Protein AF-A0A538B2M5-F1 (afdb_monomer)

Foldseek 3Di:
DDCCCVQVPVDDDPDVVRSVVCVVVVCCCQQQPQQDVVVVGHHNVVPDDPDPPDDD

Structure (mmCIF, N/CA/C/O backbone):
data_AF-A0A538B2M5-F1
#
_entry.id   AF-A0A538B2M5-F1
#
loop_
_atom_site.group_PDB
_atom_site.id
_atom_site.type_symbol
_atom_site.label_atom_id
_atom_site.label_alt_id
_atom_site.label_comp_id
_atom_site.label_asym_id
_atom_site.label_entity_id
_atom_site.label_seq_id
_atom_site.pdbx_PDB_ins_code
_atom_site.Cartn_x
_atom_site.Cartn_y
_atom_site.Cartn_z
_atom_site.occupancy
_atom_site.B_iso_or_equiv
_atom_site.auth_seq_id
_atom_site.auth_comp_id
_atom_site.auth_asym_id
_atom_site.auth_atom_id
_atom_site.pdbx_PDB_model_num
ATOM 1 N N . MET A 1 1 ? 13.128 2.320 -0.420 1.00 64.06 1 MET A N 1
ATOM 2 C CA . MET A 1 1 ? 12.091 2.55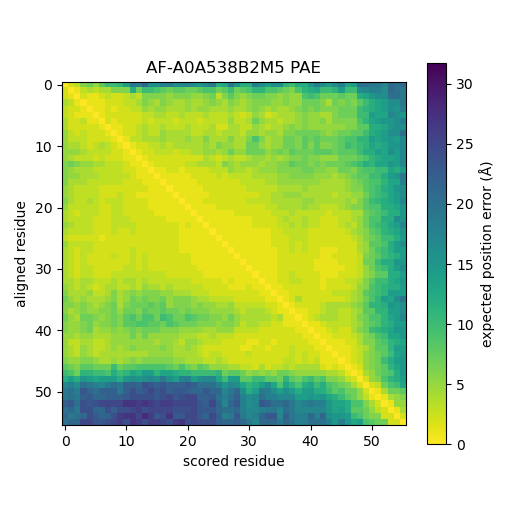9 0.608 1.00 64.06 1 MET A CA 1
ATOM 3 C C . MET A 1 1 ? 11.440 1.231 0.962 1.00 64.06 1 MET A C 1
ATOM 5 O O . MET A 1 1 ? 11.372 0.373 0.089 1.00 64.06 1 MET A O 1
ATOM 9 N N . THR A 1 2 ? 11.034 1.025 2.218 1.00 77.44 2 THR A N 1
ATOM 10 C CA . THR A 1 2 ? 10.489 -0.263 2.691 1.00 77.44 2 THR A CA 1
ATOM 11 C C . THR A 1 2 ? 9.019 -0.128 3.091 1.00 77.44 2 THR A C 1
ATOM 13 O O . THR A 1 2 ? 8.594 0.935 3.542 1.00 77.44 2 THR A O 1
ATOM 16 N N . LEU A 1 3 ? 8.255 -1.221 2.961 1.00 80.56 3 LEU A N 1
ATOM 17 C CA . LEU A 1 3 ? 6.817 -1.281 3.259 1.00 80.56 3 LEU A CA 1
ATOM 18 C C . LEU A 1 3 ? 6.480 -0.715 4.643 1.00 80.56 3 LEU A C 1
ATOM 20 O O . LEU A 1 3 ? 5.565 0.082 4.782 1.00 80.56 3 LEU A O 1
ATOM 24 N N . LYS A 1 4 ? 7.255 -1.069 5.672 1.00 84.19 4 LYS A N 1
ATOM 25 C CA . LYS A 1 4 ? 7.038 -0.604 7.050 1.00 84.19 4 LYS A CA 1
ATOM 26 C C . LYS A 1 4 ? 7.029 0.928 7.164 1.00 84.19 4 LYS A C 1
ATOM 28 O O . LYS A 1 4 ? 6.186 1.468 7.870 1.00 84.19 4 LYS A O 1
ATOM 33 N N . TRP A 1 5 ? 7.916 1.621 6.454 1.00 84.75 5 TRP A N 1
ATOM 34 C CA . TRP A 1 5 ? 7.970 3.084 6.490 1.00 84.75 5 TRP A CA 1
ATOM 35 C C . TRP A 1 5 ? 6.838 3.729 5.691 1.00 84.75 5 TRP A C 1
ATOM 37 O O . TRP A 1 5 ? 6.209 4.659 6.178 1.00 84.75 5 TRP A O 1
ATOM 47 N N . GLU A 1 6 ? 6.543 3.211 4.500 1.00 83.81 6 GLU A N 1
ATOM 48 C CA . GLU A 1 6 ? 5.543 3.800 3.597 1.00 83.81 6 GLU A CA 1
ATOM 49 C C . GLU A 1 6 ? 4.095 3.457 3.966 1.00 83.81 6 GLU A C 1
ATOM 51 O O . GLU A 1 6 ? 3.169 4.144 3.542 1.00 83.81 6 GLU A O 1
ATOM 56 N N . TRP A 1 7 ? 3.896 2.401 4.753 1.00 86.31 7 TRP A N 1
ATOM 57 C CA . TRP A 1 7 ? 2.577 1.945 5.171 1.00 86.31 7 TRP A CA 1
ATOM 58 C C . TRP A 1 7 ? 2.328 2.150 6.660 1.00 86.31 7 TRP A C 1
ATOM 60 O O . TRP A 1 7 ? 1.419 2.877 7.056 1.00 86.31 7 TRP A O 1
ATOM 70 N N . ALA A 1 8 ? 3.129 1.488 7.497 1.00 83.94 8 ALA A N 1
ATOM 71 C CA . ALA A 1 8 ? 2.836 1.394 8.921 1.00 83.94 8 ALA A CA 1
ATOM 72 C C . ALA A 1 8 ? 3.121 2.703 9.665 1.00 83.94 8 ALA A C 1
ATOM 74 O O . ALA A 1 8 ? 2.511 2.936 10.705 1.00 83.94 8 ALA A O 1
ATOM 75 N N . TYR A 1 9 ? 4.022 3.538 9.137 1.00 85.81 9 TYR A N 1
ATOM 76 C CA . TYR A 1 9 ? 4.450 4.784 9.780 1.00 85.81 9 TYR A CA 1
ATOM 77 C C . TYR A 1 9 ? 4.240 6.046 8.944 1.00 85.81 9 TYR A C 1
ATOM 79 O O . TYR A 1 9 ? 4.491 7.137 9.443 1.00 85.81 9 TYR A O 1
ATOM 87 N N . ALA A 1 10 ? 3.761 5.932 7.703 1.00 85.31 10 ALA A N 1
ATOM 88 C CA . ALA A 1 10 ? 3.521 7.099 6.855 1.00 85.31 10 ALA A CA 1
ATOM 89 C C . ALA A 1 10 ? 2.372 7.986 7.363 1.00 85.31 10 ALA A C 1
ATOM 91 O O . ALA A 1 10 ? 2.333 9.176 7.064 1.00 85.31 10 ALA A O 1
ATOM 92 N N . ARG A 1 11 ? 1.439 7.413 8.134 1.00 85.25 11 ARG A N 1
ATOM 93 C CA . ARG A 1 11 ? 0.352 8.135 8.802 1.00 85.25 11 ARG A CA 1
ATOM 94 C C . ARG A 1 11 ? 0.063 7.534 10.178 1.00 85.25 11 ARG A C 1
ATOM 96 O O . ARG A 1 11 ? 0.226 6.323 10.349 1.00 85.25 11 ARG A O 1
ATOM 103 N N . PRO A 1 12 ? -0.404 8.339 11.144 1.00 87.06 12 PRO A N 1
ATOM 104 C CA . PRO A 1 12 ? -0.934 7.811 12.389 1.00 87.06 12 PRO A CA 1
ATOM 105 C C . PRO A 1 12 ? -2.251 7.062 12.133 1.00 87.06 12 PRO A C 1
ATOM 107 O O . PRO A 1 12 ? -3.097 7.494 11.345 1.00 87.06 12 PRO A O 1
ATOM 110 N N . TYR A 1 13 ? -2.416 5.932 12.818 1.00 89.06 13 TYR A N 1
ATOM 111 C CA . TYR A 1 13 ? -3.669 5.187 12.906 1.00 89.06 13 TYR A CA 1
ATOM 112 C C . TYR A 1 13 ? -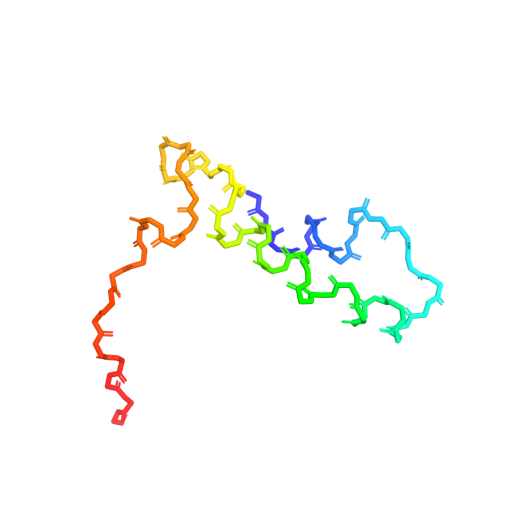4.069 5.108 14.373 1.00 89.06 13 TYR A C 1
ATOM 114 O O . TYR A 1 13 ? -3.262 4.700 15.204 1.00 89.06 13 TYR A O 1
ATOM 122 N N . GLU A 1 14 ? -5.311 5.465 14.684 1.00 92.75 14 GLU A N 1
ATOM 123 C CA . GLU A 1 14 ? -5.827 5.420 16.058 1.00 92.75 14 GLU A CA 1
ATOM 124 C C . GLU A 1 14 ? -5.995 3.986 16.573 1.00 92.75 14 GLU A C 1
ATOM 126 O O . GLU A 1 14 ? -5.841 3.726 17.762 1.00 92.75 14 GLU A O 1
ATOM 131 N N . THR A 1 15 ? -6.282 3.030 15.681 1.00 93.25 15 THR A N 1
ATOM 132 C CA . THR A 1 15 ? -6.453 1.620 16.041 1.00 93.25 15 THR A CA 1
ATOM 133 C C . THR A 1 15 ? -5.823 0.697 15.004 1.00 93.25 15 THR A C 1
ATOM 135 O O . THR A 1 15 ? -5.657 1.034 13.830 1.00 93.25 15 THR A O 1
ATOM 138 N N . ASN A 1 16 ? -5.498 -0.529 15.417 1.00 90.06 16 ASN A N 1
ATOM 139 C CA . ASN A 1 16 ? -5.036 -1.548 14.476 1.00 90.06 16 ASN A CA 1
ATOM 140 C C . ASN A 1 16 ? -6.147 -1.970 13.493 1.00 90.06 16 ASN A C 1
ATOM 142 O O . ASN A 1 16 ? -5.855 -2.344 12.359 1.00 90.06 16 ASN A O 1
ATOM 146 N N . ALA A 1 17 ? -7.415 -1.879 13.904 1.00 93.69 17 ALA A N 1
ATOM 147 C CA . ALA A 1 17 ? -8.553 -2.172 13.039 1.00 93.69 17 ALA A CA 1
ATOM 148 C C . ALA A 1 17 ? -8.641 -1.172 11.877 1.00 93.69 17 ALA A C 1
ATOM 150 O O . ALA A 1 17 ? -8.717 -1.594 10.725 1.00 93.69 17 ALA A O 1
ATOM 151 N N . SER A 1 18 ? -8.528 0.134 12.154 1.00 91.00 18 SER A N 1
ATOM 152 C CA . SER A 1 18 ? -8.530 1.157 11.099 1.00 91.00 18 SER A CA 1
ATOM 153 C C . SER A 1 18 ? -7.308 1.048 10.190 1.00 91.00 18 SER A C 1
ATOM 155 O O . SER A 1 18 ? -7.432 1.184 8.975 1.00 91.00 18 SER A O 1
ATOM 157 N N . ARG A 1 19 ? -6.139 0.704 10.748 1.00 91.5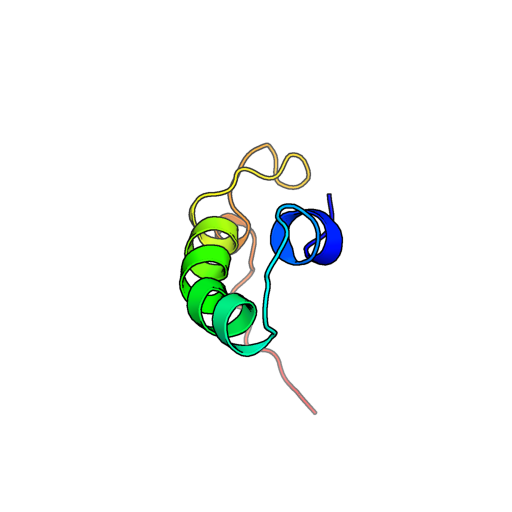0 19 ARG A N 1
ATOM 158 C CA . ARG A 1 19 ? -4.955 0.372 9.948 1.00 91.50 19 ARG A CA 1
ATOM 159 C C . ARG A 1 19 ? -5.226 -0.806 9.013 1.00 91.50 19 ARG A C 1
ATOM 161 O O . ARG A 1 19 ? -4.940 -0.720 7.829 1.00 91.50 19 ARG A O 1
ATOM 168 N N . THR A 1 20 ? -5.779 -1.901 9.524 1.00 92.25 20 THR A N 1
ATOM 169 C CA . THR A 1 20 ? -6.002 -3.125 8.737 1.00 92.25 20 THR A CA 1
ATOM 170 C C . THR A 1 20 ? -7.057 -2.921 7.650 1.00 92.25 20 THR A C 1
ATOM 172 O O . THR A 1 20 ? -6.874 -3.414 6.543 1.00 92.25 20 THR A O 1
ATOM 175 N N . ALA A 1 21 ? -8.105 -2.139 7.921 1.00 93.69 21 ALA A N 1
ATOM 176 C CA . ALA A 1 21 ? -9.139 -1.815 6.938 1.00 93.69 21 ALA A CA 1
ATOM 177 C C . ALA A 1 21 ? -8.588 -1.080 5.700 1.00 93.69 21 ALA A C 1
ATOM 179 O O . ALA A 1 21 ? -9.071 -1.280 4.591 1.00 93.69 21 ALA A O 1
ATOM 180 N N . GLU A 1 22 ? -7.544 -0.264 5.867 1.00 92.44 22 GLU A N 1
ATOM 181 C CA . GLU A 1 22 ? -6.910 0.465 4.760 1.00 92.44 22 GLU A CA 1
ATOM 182 C C . GLU A 1 22 ? -5.806 -0.349 4.048 1.00 92.44 22 GLU A C 1
ATOM 184 O O . GLU A 1 22 ? -5.322 0.058 2.987 1.00 92.44 22 GLU A O 1
ATOM 189 N N . LEU A 1 23 ? -5.395 -1.498 4.605 1.00 91.81 23 LEU A N 1
ATOM 190 C CA . LEU A 1 23 ? -4.256 -2.282 4.111 1.00 91.81 23 LEU A CA 1
ATOM 191 C C . LEU A 1 23 ? -4.461 -2.759 2.676 1.00 91.81 23 LEU A C 1
ATOM 193 O O . LEU A 1 23 ? -3.545 -2.663 1.865 1.00 91.81 23 LEU A O 1
ATOM 197 N N . GLU A 1 24 ? -5.649 -3.262 2.353 1.00 93.94 24 GLU A N 1
ATOM 198 C CA . GLU A 1 24 ? -5.940 -3.804 1.025 1.00 93.94 24 GLU A CA 1
ATOM 199 C C . GLU A 1 24 ? -5.814 -2.729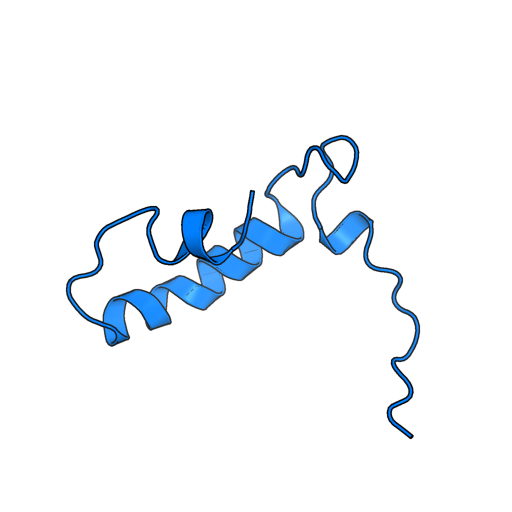 -0.061 1.00 93.94 24 GLU A C 1
ATOM 201 O O . GLU A 1 24 ? -5.101 -2.910 -1.053 1.00 93.94 24 GLU A O 1
ATOM 206 N N . ARG A 1 25 ? -6.427 -1.560 0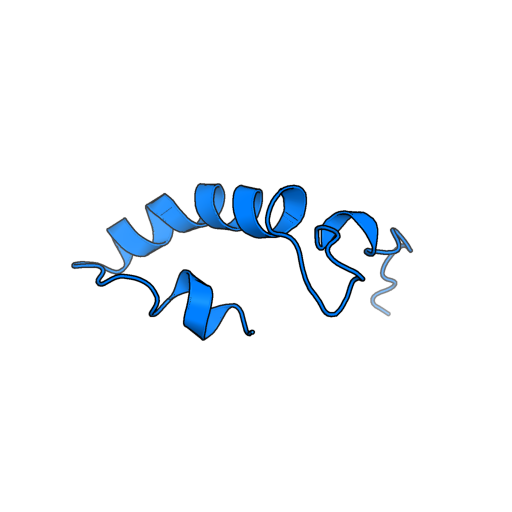.168 1.00 93.44 25 ARG A N 1
ATOM 207 C CA . ARG A 1 25 ? -6.331 -0.412 -0.740 1.00 93.44 25 ARG A CA 1
ATOM 208 C C . ARG A 1 25 ? -4.879 0.029 -0.914 1.00 93.44 25 ARG A C 1
ATOM 210 O O . ARG A 1 25 ? -4.444 0.288 -2.039 1.00 93.44 25 ARG A O 1
ATOM 217 N N . TRP A 1 26 ? -4.122 0.107 0.181 1.00 92.94 26 TRP A N 1
ATOM 218 C CA . TRP A 1 26 ? -2.717 0.496 0.116 1.00 92.94 26 TRP A CA 1
ATOM 219 C C . TRP A 1 26 ? -1.867 -0.531 -0.637 1.00 92.94 26 TRP A C 1
ATOM 221 O O . TRP A 1 26 ? -1.062 -0.140 -1.478 1.00 92.94 26 TRP A O 1
ATOM 231 N N . LEU A 1 27 ? -2.080 -1.833 -0.416 1.00 93.88 27 LEU A N 1
ATOM 232 C CA . LEU A 1 27 ? -1.385 -2.900 -1.144 1.00 93.88 27 LEU A CA 1
ATOM 233 C C . LEU A 1 27 ? -1.660 -2.835 -2.646 1.00 93.88 27 LEU A C 1
ATOM 235 O O . LEU A 1 27 ? -0.737 -3.000 -3.442 1.00 93.88 27 LEU A O 1
ATOM 239 N N . HIS A 1 28 ? -2.901 -2.560 -3.050 1.00 94.25 28 HIS A N 1
ATOM 240 C CA . HIS A 1 28 ? -3.236 -2.374 -4.459 1.00 94.25 28 HIS A CA 1
ATOM 241 C C . HIS A 1 28 ? 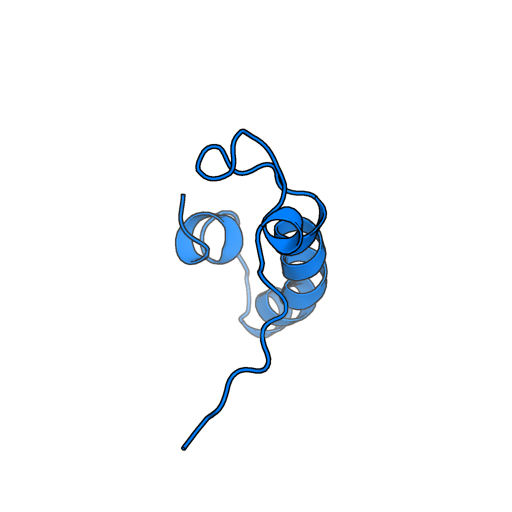-2.489 -1.175 -5.063 1.00 94.25 28 HIS A C 1
ATOM 243 O O . HIS A 1 28 ? -1.889 -1.279 -6.135 1.00 94.25 28 HIS A O 1
ATOM 249 N N . HIS A 1 29 ? -2.445 -0.041 -4.361 1.00 93.25 29 HIS A N 1
ATOM 250 C CA . HIS A 1 29 ? -1.658 1.104 -4.814 1.00 93.25 29 HIS A CA 1
ATOM 251 C C . HIS A 1 29 ? -0.163 0.765 -4.903 1.00 93.25 29 HIS A C 1
ATOM 253 O O . HIS A 1 29 ? 0.459 0.986 -5.940 1.00 93.25 29 HIS A O 1
ATOM 259 N N . TYR A 1 30 ? 0.404 0.173 -3.854 1.00 92.06 30 TYR A N 1
ATOM 260 C CA . TYR A 1 30 ? 1.817 -0.183 -3.788 1.00 92.06 30 TYR A CA 1
ATOM 261 C C . TYR A 1 30 ? 2.226 -1.140 -4.911 1.00 92.06 30 TYR A C 1
ATOM 263 O O . TYR A 1 30 ? 3.170 -0.860 -5.641 1.00 92.06 30 TYR A O 1
ATOM 271 N N . ASN A 1 31 ? 1.486 -2.235 -5.092 1.00 91.44 31 ASN A N 1
ATOM 272 C CA . ASN A 1 31 ? 1.843 -3.288 -6.041 1.00 91.44 31 ASN A CA 1
ATOM 273 C C . ASN A 1 31 ? 1.626 -2.884 -7.500 1.00 91.44 31 ASN A C 1
ATOM 275 O O . ASN A 1 31 ? 2.417 -3.276 -8.358 1.00 91.44 31 ASN A O 1
ATOM 279 N N . TYR A 1 32 ? 0.569 -2.122 -7.788 1.00 92.25 32 TYR A N 1
ATOM 280 C CA . TYR A 1 32 ? 0.157 -1.857 -9.167 1.00 92.25 32 TYR A CA 1
ATOM 281 C C . TYR A 1 32 ? 0.525 -0.454 -9.653 1.00 92.25 32 TYR A C 1
ATOM 283 O O . TYR A 1 32 ? 0.780 -0.283 -10.843 1.00 92.25 32 TYR A O 1
ATOM 291 N N . HIS A 1 33 ? 0.615 0.535 -8.759 1.00 92.94 33 HIS A N 1
ATOM 292 C CA . HIS A 1 33 ? 0.673 1.949 -9.145 1.00 92.94 33 HIS A CA 1
ATOM 293 C C . HIS A 1 33 ? 1.937 2.663 -8.668 1.00 92.94 33 HIS A C 1
ATOM 295 O O . HIS A 1 33 ? 2.425 3.555 -9.358 1.00 92.94 33 HIS A O 1
ATOM 301 N N . ARG A 1 34 ? 2.481 2.303 -7.499 1.00 89.25 34 ARG A N 1
ATOM 302 C CA . ARG A 1 34 ? 3.612 3.031 -6.914 1.00 89.25 34 ARG A CA 1
ATOM 303 C C . ARG A 1 34 ? 4.869 2.800 -7.759 1.00 89.25 34 ARG A C 1
ATOM 305 O O . ARG A 1 34 ? 5.264 1.654 -7.934 1.00 89.25 34 ARG A O 1
ATOM 312 N N . PRO A 1 35 ? 5.539 3.849 -8.264 1.00 90.00 35 PRO A N 1
ATOM 313 C CA . PRO A 1 35 ? 6.753 3.693 -9.064 1.00 90.00 35 PRO A CA 1
ATOM 314 C C . PRO A 1 35 ? 7.950 3.370 -8.169 1.00 90.00 35 PRO A C 1
ATOM 316 O O . PRO A 1 35 ? 8.213 4.106 -7.228 1.00 90.00 35 PRO A O 1
ATOM 319 N N . HIS A 1 36 ? 8.718 2.314 -8.423 1.00 86.06 36 HIS A N 1
ATOM 320 C CA . HIS A 1 36 ? 9.905 1.985 -7.626 1.00 86.06 36 HIS A CA 1
ATOM 321 C C . HIS A 1 36 ? 11.185 2.328 -8.377 1.00 86.06 36 HIS A C 1
ATOM 323 O O . HIS A 1 36 ? 11.444 1.794 -9.451 1.00 86.06 36 HIS A O 1
ATOM 329 N N . MET A 1 37 ? 12.056 3.141 -7.772 1.00 84.75 37 MET A N 1
ATOM 330 C CA . MET A 1 37 ? 13.357 3.478 -8.375 1.00 84.75 37 MET A CA 1
ATOM 331 C C . MET A 1 37 ? 14.231 2.241 -8.614 1.00 84.75 37 MET A C 1
ATOM 333 O O . MET A 1 37 ? 14.882 2.144 -9.648 1.00 84.75 37 MET A O 1
ATOM 337 N N . ALA A 1 38 ? 14.167 1.251 -7.716 1.00 82.88 38 ALA A N 1
ATOM 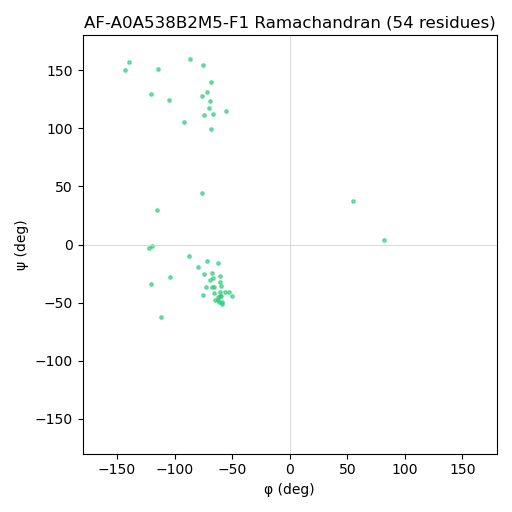338 C CA . ALA A 1 38 ? 14.844 -0.038 -7.887 1.00 82.88 38 ALA A CA 1
ATOM 339 C C . ALA A 1 38 ? 14.347 -0.836 -9.111 1.00 82.88 38 ALA A C 1
ATOM 341 O O . ALA A 1 38 ? 15.000 -1.778 -9.546 1.00 82.88 38 ALA A O 1
ATOM 342 N N . HIS A 1 39 ? 13.196 -0.464 -9.669 1.00 84.62 39 HIS A N 1
ATOM 343 C CA . HIS A 1 39 ? 12.573 -1.080 -10.839 1.00 84.62 39 HIS A CA 1
ATOM 344 C C . HIS A 1 39 ? 12.515 -0.098 -12.016 1.00 84.62 39 HIS A C 1
ATOM 346 O O . HIS A 1 39 ? 11.594 -0.153 -12.826 1.00 84.62 39 HIS A O 1
ATOM 352 N N . ALA A 1 40 ? 13.472 0.836 -12.091 1.00 88.00 40 ALA A N 1
ATOM 353 C CA . ALA A 1 40 ? 13.521 1.883 -13.113 1.00 88.00 40 ALA A CA 1
ATOM 354 C C . ALA A 1 40 ? 12.226 2.721 -13.189 1.00 88.00 40 ALA A C 1
ATOM 356 O O . ALA A 1 40 ? 11.760 3.075 -14.268 1.00 88.00 40 ALA A O 1
ATOM 357 N N . GLY A 1 41 ? 11.616 2.999 -12.033 1.00 88.31 41 GLY A N 1
ATOM 358 C CA . GLY A 1 41 ? 10.382 3.778 -11.926 1.00 88.31 41 GLY A CA 1
ATOM 359 C C . GLY A 1 41 ? 9.102 2.985 -12.190 1.00 88.31 41 GLY A C 1
ATOM 360 O O . GLY A 1 41 ? 8.023 3.566 -12.160 1.00 88.31 41 GLY A O 1
ATOM 361 N N . ARG A 1 42 ? 9.177 1.671 -12.419 1.00 89.00 42 ARG A N 1
ATOM 362 C CA . ARG A 1 42 ? 7.992 0.832 -12.653 1.00 89.00 42 ARG A CA 1
ATOM 363 C C . ARG A 1 42 ? 7.390 0.320 -11.345 1.00 89.00 42 ARG A C 1
ATOM 365 O O . ARG A 1 42 ? 8.072 0.290 -10.318 1.00 89.00 42 ARG A O 1
ATOM 372 N N . SER A 1 43 ? 6.122 -0.088 -11.372 1.00 89.94 43 SER A N 1
ATOM 373 C CA . SER A 1 43 ? 5.473 -0.685 -10.200 1.00 89.94 43 SER A CA 1
ATOM 374 C C . SER A 1 43 ? 5.935 -2.125 -9.952 1.00 89.94 43 SER A C 1
ATOM 376 O O . SER A 1 43 ? 6.365 -2.797 -10.895 1.00 89.9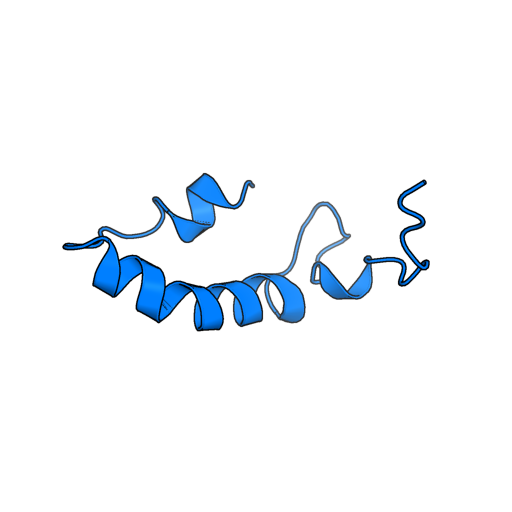4 43 SER A O 1
ATOM 378 N N . PRO A 1 44 ? 5.870 -2.625 -8.704 1.00 89.06 44 PRO A N 1
ATOM 379 C CA . PRO A 1 44 ? 6.376 -3.946 -8.340 1.00 89.06 44 PRO A CA 1
ATOM 380 C C . PRO A 1 44 ? 5.831 -5.074 -9.211 1.00 89.06 44 PRO A C 1
ATOM 382 O O . PRO A 1 44 ? 6.595 -5.938 -9.630 1.00 89.06 44 PRO A O 1
ATOM 385 N N . ILE A 1 45 ? 4.540 -5.053 -9.554 1.00 89.69 45 ILE A N 1
ATOM 386 C CA . ILE A 1 45 ? 3.943 -6.127 -10.356 1.00 89.69 45 ILE A CA 1
ATOM 387 C C . ILE A 1 45 ? 4.591 -6.279 -11.738 1.00 89.69 45 ILE A C 1
ATOM 389 O O . ILE A 1 45 ? 4.642 -7.379 -12.276 1.00 89.69 45 ILE A O 1
ATOM 393 N N . THR A 1 46 ? 5.156 -5.205 -12.294 1.00 87.06 46 THR A N 1
ATOM 394 C CA . THR A 1 46 ? 5.794 -5.230 -13.622 1.00 87.06 46 THR A CA 1
ATOM 395 C C . THR A 1 46 ? 7.119 -5.988 -13.657 1.00 87.06 46 THR A C 1
ATOM 397 O O . THR A 1 46 ? 7.628 -6.279 -14.737 1.00 87.06 46 THR A O 1
ATOM 400 N N . VAL A 1 47 ? 7.696 -6.283 -12.491 1.00 84.69 47 VAL A N 1
ATOM 401 C CA . VAL A 1 47 ? 8.986 -6.971 -12.353 1.00 84.69 47 VAL A CA 1
ATOM 402 C C . VAL A 1 47 ? 8.873 -8.294 -11.596 1.00 84.69 47 VAL A C 1
ATOM 404 O O . VAL A 1 47 ? 9.875 -8.989 -11.423 1.00 84.69 47 VAL A O 1
ATOM 407 N N . VAL A 1 48 ? 7.671 -8.664 -11.140 1.00 81.38 48 VAL A N 1
ATOM 408 C CA . VAL A 1 48 ? 7.426 -9.979 -10.546 1.00 81.38 48 VAL A CA 1
ATOM 409 C C . VAL A 1 48 ? 7.404 -11.011 -11.668 1.00 81.38 48 VAL A C 1
ATOM 411 O O . VAL A 1 48 ? 6.484 -11.060 -12.481 1.00 81.38 48 VAL A O 1
ATOM 414 N N . ASN A 1 49 ? 8.418 -11.873 -11.696 1.00 72.75 49 ASN A N 1
ATOM 415 C CA . ASN A 1 49 ? 8.393 -13.056 -12.543 1.00 72.75 49 ASN A CA 1
ATOM 416 C C . ASN A 1 49 ? 7.355 -14.031 -11.982 1.00 72.75 49 ASN A C 1
ATOM 418 O O . ASN A 1 49 ? 7.511 -14.526 -10.866 1.00 72.75 49 ASN A O 1
ATOM 422 N N . ASN A 1 50 ? 6.312 -14.323 -12.762 1.00 62.81 50 ASN A N 1
ATOM 423 C CA . ASN A 1 50 ? 5.231 -15.241 -12.392 1.00 62.81 50 ASN A CA 1
ATOM 424 C C . ASN A 1 50 ? 5.670 -16.717 -12.500 1.00 62.81 50 ASN A C 1
ATOM 426 O O . ASN A 1 50 ? 4.980 -17.558 -13.076 1.00 62.81 50 ASN A O 1
ATOM 430 N N . VAL A 1 51 ? 6.870 -17.027 -12.004 1.00 60.84 51 VAL A N 1
ATOM 431 C CA . VAL A 1 51 ? 7.360 -18.400 -11.918 1.00 60.84 51 VAL A CA 1
ATOM 432 C C . VAL A 1 51 ? 6.580 -19.120 -10.816 1.00 60.84 51 VAL A C 1
ATOM 434 O O . VAL A 1 51 ? 6.460 -18.581 -9.712 1.00 60.84 51 VAL A O 1
ATOM 437 N N . PRO A 1 52 ? 6.044 -20.328 -11.064 1.00 63.22 52 PRO A N 1
ATOM 438 C CA . PRO A 1 52 ? 5.422 -21.116 -10.013 1.00 63.22 52 PRO A CA 1
ATOM 439 C C . PRO A 1 52 ? 6.422 -21.304 -8.872 1.00 63.22 52 PRO A C 1
ATOM 441 O O . PRO A 1 52 ? 7.471 -21.931 -9.042 1.00 63.22 52 PRO A O 1
ATOM 444 N N . ARG A 1 53 ? 6.118 -20.743 -7.700 1.00 61.19 53 ARG A N 1
ATOM 445 C CA . ARG A 1 53 ? 6.925 -20.958 -6.501 1.00 61.19 53 ARG A CA 1
ATOM 446 C C . ARG A 1 53 ? 6.744 -22.418 -6.081 1.00 61.19 53 ARG A C 1
ATOM 448 O O . ARG A 1 53 ? 5.751 -22.755 -5.444 1.00 61.19 53 ARG A O 1
ATOM 455 N N . LYS A 1 54 ? 7.695 -23.288 -6.433 1.00 56.56 54 LYS A N 1
ATOM 456 C CA . LYS A 1 54 ? 7.797 -24.629 -5.841 1.00 56.56 54 LYS A CA 1
ATOM 457 C C . LYS A 1 54 ? 8.155 -24.463 -4.363 1.00 56.56 54 LYS A C 1
ATOM 459 O O . LYS A 1 54 ? 9.241 -23.983 -4.050 1.00 56.56 54 LYS A O 1
ATOM 464 N N . HIS A 1 55 ? 7.234 -24.802 -3.464 1.00 56.31 55 HIS A N 1
ATOM 465 C CA . HIS A 1 55 ? 7.596 -25.167 -2.094 1.00 56.31 55 HIS A CA 1
ATOM 466 C C . HIS A 1 55 ? 7.764 -26.684 -2.121 1.00 56.31 55 HIS A C 1
ATOM 468 O O . HIS A 1 55 ? 6.772 -27.397 -2.262 1.00 56.31 55 HIS A O 1
ATOM 474 N N . THR A 1 56 ? 9.010 -27.142 -2.081 1.00 55.59 56 THR A N 1
ATOM 475 C CA . THR A 1 56 ? 9.349 -28.519 -1.715 1.00 55.59 56 THR A CA 1
ATOM 476 C C . THR A 1 56 ? 9.933 -28.480 -0.315 1.00 55.59 56 THR A C 1
ATOM 478 O O . THR A 1 56 ? 10.642 -27.486 -0.029 1.00 55.59 56 THR A O 1
#

Sequence (56 aa):
MTLKWEWAYARPYETNASRTAELERWLHHYNYHRPHMAHAGRSPITVVNNVPRKHT

pLDDT: mean 84.36, std 10.89, range [55.59, 94.25]

Secondary structure (DSSP, 8-state):
--HIIIIISSS--S-HHHHHHHHHHHHHIIIII--BGGGTTB-GGGG---------

Mean predicted aligned error: 6.52 Å

Solvent-accessible surface area (backbone atoms only — not comparable to full-atom values): 3599 Å² total; per-residue (Å²): 139,55,68,63,54,72,58,71,60,63,52,94,63,99,41,72,64,64,46,55,72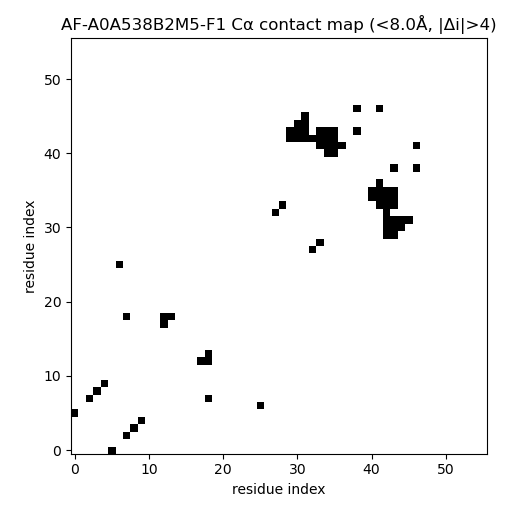,47,42,61,63,49,48,52,43,47,37,68,62,40,58,32,72,97,54,80,51,36,24,55,59,82,71,58,75,89,64,84,82,81,84,128

Radius of gyration: 13.88 Å; Cα contacts (8 Å, |Δi|>4): 36; chains: 1; bounding box: 24×37×30 Å